Protein AF-M5BI98-F1 (afdb_monomer_lite)

Radius of gyration: 23.02 Å; chains: 1; bounding box: 44×65×49 Å

pLDDT: mean 92.44, std 5.12, range [59.28, 97.5]

Sequence (141 aa):
MINVASVIVIGGLAARFAYKYFGPIIFSRWTWALAVVLTMLTFISGHMFVKIRGMPSTMRGQWIAGGYQNQYEAEVTVIGGIYGALAFAQLMLILGVPHAKNAGSQRMSIYIFSFLMIIVFSMLVSLFRIKNPSYPFRMLF

Foldseek 3Di:
DCDPVNVVVVVVVVVVVCCVPCVCQVVDPVNVVVVVVLVVLLVVLCVVVCVVVVAACADPPHRADAADSDHHPVSSVVSSVLVVLLVVLVCCLVPVLVPDPDPVVSVVSCVVSVVSNQVSVQVVVVSVCVRVVPDDDGRPD

Secondary structure (DSSP, 8-state):
---HHHHHHHHHHHHHHHHHHHHHHHT-HHHHHHHHHHHHHHHHTTHHHHHHHT--S-BTTBSSPSSSS---HHHHHHHHHHHHHHHHHHHIIIIIGGG-SSHHHHHHHHHHHHHHHHHHHHHHHHHHHHH-TT----S--

Organism: Thanatephorus cucumeris (strain AG1-IB / isolate 7/3/14) (NCBI:txid1108050)

InterPro domains:
  IPR021149 MAGT1/OST3/OST6 [PF04756] (4-137)

Structure (mmCIF, N/CA/C/O backbone):
data_AF-M5BI98-F1
#
_entry.id   AF-M5BI98-F1
#
loop_
_atom_site.group_PDB
_atom_site.id
_atom_site.type_symbol
_atom_site.label_atom_id
_atom_site.label_alt_id
_atom_site.label_comp_id
_atom_site.label_asym_id
_atom_site.label_entity_id
_atom_site.label_seq_id
_atom_site.pdbx_PDB_ins_code
_atom_site.Cartn_x
_atom_site.Cartn_y
_atom_site.Cartn_z
_atom_site.occupancy
_atom_site.B_iso_or_equiv
_atom_site.auth_seq_id
_atom_site.auth_comp_id
_atom_site.auth_asym_id
_atom_site.auth_atom_id
_atom_site.pdbx_PDB_model_num
ATOM 1 N N . MET A 1 1 ? -21.625 -45.050 24.173 1.00 59.28 1 MET A N 1
ATOM 2 C CA . MET A 1 1 ? -22.547 -44.382 23.227 1.00 59.28 1 MET A CA 1
ATOM 3 C C . MET A 1 1 ? -22.516 -42.896 23.539 1.00 59.28 1 MET A C 1
ATOM 5 O O . MET A 1 1 ? -22.779 -42.541 24.681 1.00 59.28 1 MET A O 1
ATOM 9 N N . ILE A 1 2 ? -22.101 -42.046 22.598 1.00 69.69 2 ILE A N 1
ATOM 10 C CA . ILE A 1 2 ? -22.117 -40.591 22.807 1.00 69.69 2 ILE A CA 1
ATOM 11 C C . ILE A 1 2 ? -23.583 -40.163 22.878 1.00 69.69 2 ILE A C 1
ATOM 13 O O . ILE A 1 2 ? -24.346 -40.409 21.947 1.00 69.69 2 ILE A O 1
ATOM 17 N N . ASN A 1 3 ? -23.989 -39.587 24.007 1.00 83.81 3 ASN A N 1
ATOM 18 C CA . ASN A 1 3 ? -25.374 -39.198 24.230 1.00 83.81 3 ASN A CA 1
ATOM 19 C C . ASN A 1 3 ? -25.636 -37.857 23.526 1.00 83.81 3 ASN A C 1
ATOM 21 O O . ASN A 1 3 ? -24.801 -36.951 23.599 1.00 83.81 3 ASN A O 1
ATOM 25 N N . VAL A 1 4 ? -26.782 -37.695 22.865 1.00 80.81 4 VAL A N 1
ATOM 26 C CA . VAL A 1 4 ? -27.107 -36.471 22.099 1.00 80.81 4 VAL A CA 1
ATOM 27 C C . VAL A 1 4 ? -27.011 -35.226 22.993 1.00 80.81 4 VAL A C 1
ATOM 29 O O . VAL A 1 4 ? -26.478 -34.195 22.585 1.00 80.81 4 VAL A O 1
ATOM 32 N N . ALA A 1 5 ? -27.394 -35.362 24.265 1.00 81.44 5 ALA A N 1
ATOM 33 C CA . ALA A 1 5 ? -27.245 -34.321 25.278 1.00 81.44 5 ALA A CA 1
ATOM 34 C C . ALA A 1 5 ? -25.782 -33.884 25.502 1.00 81.44 5 ALA A C 1
ATOM 36 O O . ALA A 1 5 ? -25.511 -32.690 25.608 1.00 81.44 5 ALA A O 1
ATOM 37 N N . SER A 1 6 ? -24.820 -34.816 25.517 1.00 81.38 6 SER A N 1
ATOM 38 C CA . SER A 1 6 ? -23.398 -34.471 25.687 1.00 81.38 6 SER A CA 1
ATOM 39 C C . SER A 1 6 ? -22.825 -33.709 24.490 1.00 81.38 6 SER A C 1
ATOM 41 O O . SER A 1 6 ? -22.016 -32.805 24.682 1.00 81.38 6 SER A O 1
ATOM 43 N N . VAL A 1 7 ? -23.294 -33.994 23.270 1.00 86.50 7 VAL A N 1
ATOM 44 C CA . VAL A 1 7 ? -22.874 -33.260 22.063 1.00 86.50 7 VAL A CA 1
ATOM 45 C C . VAL A 1 7 ? -23.389 -31.825 22.096 1.00 86.50 7 VAL A C 1
ATOM 47 O O . VAL A 1 7 ? -22.634 -30.900 21.811 1.00 86.50 7 VAL A O 1
ATOM 50 N N . ILE A 1 8 ? -24.646 -31.623 22.499 1.00 89.00 8 ILE A N 1
ATOM 51 C CA . ILE A 1 8 ? -25.251 -30.287 22.594 1.00 89.00 8 ILE A CA 1
ATOM 52 C C . ILE A 1 8 ? -24.537 -29.440 23.654 1.00 89.00 8 ILE A C 1
ATOM 54 O O . ILE A 1 8 ? -24.240 -28.273 23.408 1.00 89.00 8 ILE A O 1
ATOM 58 N N . VAL A 1 9 ? -24.209 -30.019 24.812 1.00 89.31 9 VAL A N 1
ATOM 59 C CA . VAL A 1 9 ? -23.522 -29.300 25.897 1.00 89.31 9 VAL A CA 1
ATOM 60 C C . VAL A 1 9 ? -22.089 -28.931 25.510 1.00 89.31 9 VAL A C 1
ATOM 62 O O . VAL A 1 9 ? -21.687 -27.781 25.688 1.00 89.31 9 VAL A O 1
ATOM 65 N N . ILE A 1 10 ? -21.326 -29.868 24.936 1.00 88.62 10 ILE A N 1
ATOM 66 C CA . ILE A 1 10 ? -19.951 -29.607 24.480 1.00 88.62 10 ILE A CA 1
ATOM 67 C C . ILE A 1 10 ? -19.954 -28.602 23.321 1.00 88.62 10 ILE A C 1
ATOM 69 O O . ILE A 1 10 ? -19.160 -27.664 23.328 1.00 88.62 10 ILE A O 1
ATOM 73 N N . GLY A 1 11 ? -20.882 -28.738 22.371 1.00 89.00 11 GLY A N 1
ATOM 74 C CA . GLY A 1 11 ? -21.064 -27.793 21.269 1.00 89.00 11 GLY A CA 1
ATOM 75 C C . GLY A 1 11 ? -21.445 -26.391 21.752 1.00 89.00 11 GLY A C 1
ATOM 76 O O . GLY A 1 11 ? -20.870 -25.407 21.294 1.00 89.00 11 GLY A O 1
ATOM 77 N N . GLY A 1 12 ? -22.345 -26.286 22.732 1.00 89.19 12 GLY A N 1
ATOM 78 C CA . GLY A 1 12 ? -22.734 -25.014 23.344 1.00 89.19 12 GLY A CA 1
ATOM 79 C C . GLY A 1 12 ? -21.588 -24.343 24.107 1.00 89.19 12 GLY A C 1
ATOM 80 O O . GLY A 1 12 ? -21.380 -23.134 23.981 1.00 89.19 12 GLY A O 1
ATOM 81 N N . LEU A 1 13 ? -20.792 -25.118 24.850 1.00 89.19 13 LEU A N 1
ATOM 82 C CA . LEU A 1 13 ? -19.583 -24.627 25.521 1.00 89.19 13 LEU A CA 1
ATOM 83 C C . LEU A 1 13 ? -18.522 -24.168 24.516 1.00 89.19 13 LEU A C 1
ATOM 85 O O . LEU A 1 13 ? -17.967 -23.083 24.683 1.00 89.19 13 LEU A O 1
ATOM 89 N N . ALA A 1 14 ? -18.287 -24.941 23.453 1.00 88.06 14 ALA A N 1
ATOM 90 C CA . ALA A 1 14 ? -17.360 -24.587 22.384 1.00 88.06 14 ALA A CA 1
ATOM 91 C C . ALA A 1 14 ? -17.801 -23.313 21.645 1.00 88.06 14 ALA A C 1
ATOM 93 O O . ALA A 1 14 ? -16.981 -22.426 21.422 1.00 88.06 14 ALA A O 1
ATOM 94 N N . ALA A 1 15 ? -19.093 -23.166 21.341 1.00 87.69 15 ALA A N 1
ATOM 95 C CA . ALA A 1 15 ? -19.643 -21.965 20.714 1.00 87.69 15 ALA A CA 1
ATOM 96 C C . ALA A 1 15 ? -19.526 -20.733 21.625 1.00 87.69 15 ALA A C 1
ATOM 98 O O . ALA A 1 15 ? -19.129 -19.662 21.170 1.00 87.69 15 ALA A O 1
ATOM 99 N N . ARG A 1 16 ? -19.803 -20.877 22.929 1.00 89.00 16 ARG A N 1
ATOM 100 C CA . ARG A 1 16 ? -19.631 -19.792 23.908 1.00 89.00 16 ARG A CA 1
ATOM 101 C C . ARG A 1 16 ? -18.166 -19.385 24.050 1.00 89.00 16 ARG A C 1
ATOM 103 O O . ARG A 1 16 ? -17.867 -18.195 24.150 1.00 89.00 16 ARG A O 1
ATOM 110 N N . PHE A 1 17 ? -17.259 -20.361 24.051 1.00 91.00 17 PHE A N 1
ATOM 111 C CA . PHE A 1 17 ? -15.821 -20.118 24.060 1.00 91.00 17 PHE A CA 1
ATOM 112 C C . PHE A 1 17 ? -15.405 -19.376 22.784 1.00 91.00 17 PHE A C 1
ATOM 114 O O . PHE A 1 17 ? -14.834 -18.292 22.865 1.00 91.00 17 PHE A O 1
ATOM 121 N N . ALA A 1 18 ? -15.798 -19.874 21.611 1.00 87.50 18 ALA A N 1
ATOM 122 C CA . ALA A 1 18 ? -15.521 -19.235 20.330 1.00 87.50 18 ALA A CA 1
ATOM 123 C C . ALA A 1 18 ? -16.062 -17.797 20.266 1.00 87.50 18 ALA A C 1
ATOM 125 O O . ALA A 1 18 ? -15.334 -16.891 19.873 1.00 87.50 18 ALA A O 1
ATOM 126 N N . TYR A 1 19 ? -17.290 -17.549 20.725 1.00 90.50 19 TYR A N 1
ATOM 127 C CA . TYR A 1 19 ? -17.865 -16.204 20.764 1.00 90.50 19 TYR A CA 1
ATOM 128 C C . TYR A 1 19 ? -17.081 -15.262 21.686 1.00 90.50 19 TYR A C 1
ATOM 130 O O . TYR A 1 19 ? -16.847 -14.110 21.336 1.00 90.50 19 TYR A O 1
ATOM 138 N N . LYS A 1 20 ? -16.621 -15.739 22.848 1.00 88.88 20 LYS A N 1
ATOM 139 C CA . LYS A 1 20 ? -15.841 -14.915 23.780 1.00 88.88 20 LYS A CA 1
ATOM 140 C C . LYS A 1 20 ? -14.487 -14.493 23.198 1.00 88.88 20 LYS A C 1
ATOM 142 O O . LYS A 1 20 ? -14.080 -13.355 23.414 1.00 88.88 20 LYS A O 1
ATOM 147 N N . TYR A 1 21 ? -13.804 -15.386 22.478 1.00 88.75 21 TYR A N 1
ATOM 148 C CA . TYR A 1 21 ? -12.477 -15.107 21.915 1.00 88.75 21 TYR A CA 1
ATOM 149 C C . TYR A 1 21 ? -12.532 -14.427 20.540 1.00 88.75 21 TYR A C 1
ATOM 151 O O . TYR A 1 21 ? -11.831 -13.443 20.320 1.00 88.75 21 TYR A O 1
ATOM 159 N N . PHE A 1 22 ? -13.371 -14.910 19.621 1.00 90.25 22 PHE A N 1
ATOM 160 C CA . PHE A 1 22 ? -13.448 -14.400 18.245 1.00 90.25 22 PHE A CA 1
ATOM 161 C C . PHE A 1 22 ? -14.518 -13.329 18.046 1.00 90.25 22 PHE A C 1
ATOM 163 O O . PHE A 1 22 ? -14.394 -12.518 17.128 1.00 90.25 22 PHE A O 1
ATOM 170 N N . GLY A 1 23 ? -15.545 -13.280 18.899 1.00 88.00 23 GLY A N 1
ATOM 171 C CA . GLY A 1 23 ? -16.623 -12.293 18.8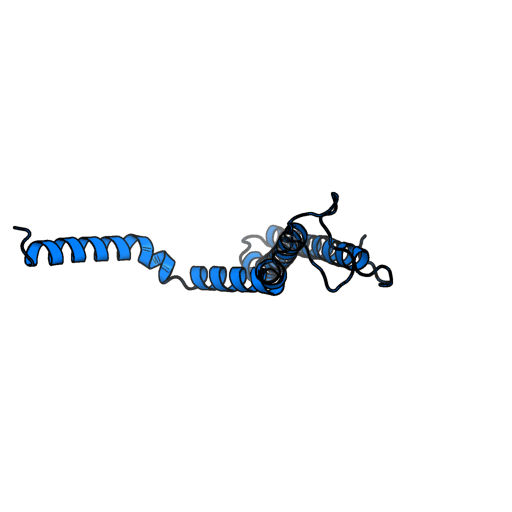06 1.00 88.00 23 GLY A CA 1
ATOM 172 C C . GLY A 1 23 ? -16.114 -10.849 18.746 1.00 88.00 23 GLY A C 1
ATOM 173 O O . GLY A 1 23 ? -16.490 -10.134 17.819 1.00 88.00 23 GLY A O 1
ATOM 174 N N . PRO A 1 24 ? -15.196 -10.410 19.629 1.00 90.25 24 PRO A N 1
ATOM 175 C CA . PRO A 1 24 ? -14.657 -9.051 19.570 1.00 90.25 24 PRO A CA 1
ATOM 176 C C . PRO A 1 24 ? -13.948 -8.714 18.250 1.00 90.25 24 PRO A C 1
ATOM 178 O O . PRO A 1 24 ? -13.967 -7.563 17.826 1.00 90.25 24 PRO A O 1
ATOM 181 N N . ILE A 1 25 ? -13.340 -9.700 17.583 1.00 90.62 25 ILE A N 1
ATOM 182 C CA . ILE A 1 25 ? -12.627 -9.502 16.315 1.00 90.62 25 ILE A CA 1
ATOM 183 C C . ILE A 1 25 ? -13.623 -9.458 15.154 1.00 90.62 25 ILE A C 1
ATOM 185 O O . ILE A 1 25 ? -13.597 -8.512 14.370 1.00 90.62 25 ILE A O 1
ATOM 189 N N . ILE A 1 26 ? -14.524 -10.442 15.067 1.00 91.88 26 ILE A N 1
ATOM 190 C CA . ILE A 1 26 ? -15.490 -10.584 13.967 1.00 91.88 26 ILE A CA 1
ATOM 191 C C . ILE A 1 26 ? -16.540 -9.473 14.003 1.00 91.88 26 ILE A C 1
ATOM 193 O O . ILE A 1 26 ? -16.937 -8.979 12.956 1.00 91.88 26 ILE A O 1
ATOM 197 N N . PHE A 1 27 ? -16.988 -9.041 15.181 1.00 92.38 27 PHE A N 1
ATOM 198 C CA . PHE A 1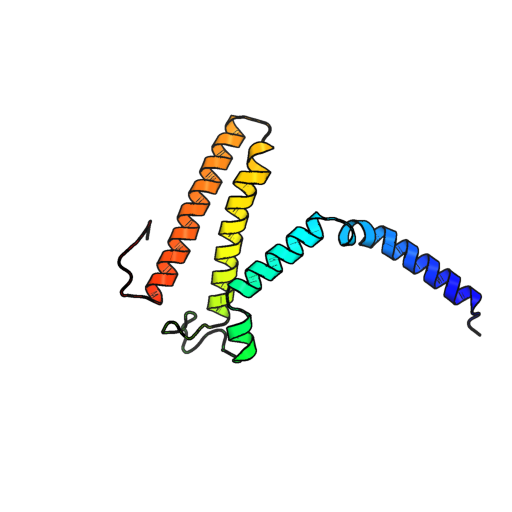 27 ? -18.006 -7.990 15.293 1.00 92.38 27 PHE A CA 1
ATOM 199 C C . PHE A 1 27 ? -17.416 -6.573 15.371 1.00 92.38 27 PHE A C 1
ATOM 201 O O . PHE A 1 27 ? -18.160 -5.595 15.444 1.00 92.38 27 PHE A O 1
ATOM 208 N N . SER A 1 28 ? -16.089 -6.420 15.322 1.00 95.00 28 SER A N 1
ATOM 209 C CA . SER A 1 28 ? -15.455 -5.100 15.282 1.00 95.00 28 SER A CA 1
ATOM 210 C C . SER A 1 28 ? -15.525 -4.491 13.881 1.00 95.00 28 SER A C 1
ATOM 212 O O . SER A 1 28 ? -15.001 -5.039 12.910 1.00 95.00 28 SER A O 1
ATOM 214 N N . ARG A 1 29 ? -16.099 -3.284 13.784 1.00 94.94 29 ARG A N 1
ATOM 215 C CA . ARG A 1 29 ? -16.120 -2.489 12.541 1.00 94.94 29 ARG A CA 1
ATOM 216 C C . ARG A 1 29 ? -14.727 -2.223 11.966 1.00 94.94 29 ARG A C 1
ATOM 218 O O . ARG A 1 29 ? -14.580 -2.133 10.754 1.00 94.94 29 ARG A O 1
ATOM 225 N N . TRP A 1 30 ? -13.710 -2.105 12.820 1.00 92.94 30 TRP A N 1
ATOM 226 C CA . TRP A 1 30 ? -12.342 -1.811 12.389 1.00 92.94 30 TRP A CA 1
ATOM 227 C C . TRP A 1 30 ? -11.683 -3.016 11.722 1.00 92.94 30 TRP A C 1
ATOM 229 O O . TRP A 1 30 ? -10.933 -2.835 10.767 1.00 92.94 30 TRP A O 1
ATOM 239 N N . THR A 1 31 ? -12.015 -4.234 12.161 1.00 93.88 31 THR A N 1
ATOM 240 C CA . THR A 1 31 ? -11.568 -5.467 11.502 1.00 93.88 31 THR A CA 1
ATOM 241 C C . THR A 1 31 ? -12.078 -5.518 10.067 1.00 93.88 31 THR A C 1
ATOM 243 O O . THR A 1 31 ? -11.302 -5.746 9.143 1.00 93.88 31 THR A O 1
ATOM 246 N N . TRP A 1 32 ? -13.368 -5.239 9.863 1.00 96.25 32 TRP A N 1
ATOM 247 C CA . TRP A 1 32 ? -13.963 -5.220 8.526 1.00 96.25 32 TRP A CA 1
ATOM 248 C C . TRP A 1 32 ? -13.457 -4.064 7.673 1.00 96.25 32 TRP A C 1
ATOM 250 O O . TRP A 1 32 ? -13.169 -4.271 6.498 1.00 96.25 32 TRP A O 1
ATOM 260 N N . ALA A 1 33 ? -13.283 -2.874 8.253 1.00 94.44 33 ALA A N 1
ATOM 261 C CA . ALA A 1 33 ? -12.684 -1.748 7.543 1.00 94.44 33 ALA A CA 1
ATOM 262 C C . ALA A 1 33 ? -11.282 -2.104 7.023 1.00 94.44 33 ALA A C 1
ATOM 264 O O . ALA A 1 33 ? -10.988 -1.892 5.849 1.00 94.44 33 ALA A O 1
ATOM 265 N N . LEU A 1 34 ? -10.443 -2.715 7.866 1.00 94.06 34 LEU A N 1
ATOM 266 C CA . LEU A 1 34 ? -9.109 -3.169 7.480 1.00 94.06 34 LEU A CA 1
ATOM 267 C C . LEU A 1 34 ? -9.171 -4.264 6.406 1.00 94.06 34 LEU A C 1
ATOM 269 O O . LEU A 1 34 ? -8.461 -4.171 5.409 1.00 94.06 34 LEU A O 1
ATOM 273 N N . ALA A 1 35 ? -10.047 -5.259 6.564 1.00 95.94 35 ALA A N 1
ATOM 274 C CA . ALA A 1 35 ? -10.210 -6.338 5.592 1.00 95.94 35 ALA A CA 1
ATOM 275 C C . ALA A 1 35 ? -10.636 -5.817 4.208 1.00 95.94 35 ALA A C 1
ATOM 277 O O . ALA A 1 35 ? -10.064 -6.218 3.192 1.00 95.94 35 ALA A O 1
ATOM 278 N N . VAL A 1 36 ? -11.597 -4.891 4.159 1.00 96.50 36 VAL A N 1
ATOM 279 C CA . VAL A 1 36 ? -12.072 -4.279 2.910 1.00 96.50 36 VAL A CA 1
ATOM 280 C C . VAL A 1 36 ? -10.969 -3.449 2.260 1.00 96.50 36 VAL A C 1
ATOM 282 O O . VAL A 1 36 ? -10.712 -3.624 1.072 1.00 96.50 36 VAL A O 1
ATOM 285 N N . VAL A 1 37 ? -10.272 -2.600 3.022 1.00 95.25 37 VAL A N 1
ATOM 286 C CA . VAL A 1 37 ? -9.182 -1.768 2.486 1.00 95.25 37 VAL A CA 1
ATOM 287 C C . VAL A 1 37 ? -8.054 -2.631 1.924 1.00 95.25 37 VAL A C 1
ATOM 289 O O . VAL A 1 37 ? -7.611 -2.381 0.806 1.00 95.25 37 VAL A O 1
ATOM 292 N N . LEU A 1 38 ? -7.622 -3.675 2.641 1.00 95.44 38 LEU A N 1
ATOM 293 C CA . LEU A 1 38 ? -6.600 -4.598 2.138 1.00 95.44 38 LEU A CA 1
ATOM 294 C C . LEU A 1 38 ? -7.052 -5.289 0.850 1.00 95.44 38 LEU A C 1
ATOM 296 O O . LEU A 1 38 ? -6.304 -5.320 -0.123 1.00 95.44 38 LEU A O 1
ATOM 300 N N . THR A 1 39 ? -8.294 -5.773 0.814 1.00 95.88 39 THR A N 1
ATOM 301 C CA . THR A 1 39 ? -8.858 -6.427 -0.374 1.00 95.88 39 THR A CA 1
ATOM 302 C C . THR A 1 39 ? -8.895 -5.474 -1.571 1.00 95.88 39 THR A C 1
ATOM 304 O O . THR A 1 39 ? -8.477 -5.840 -2.670 1.00 95.88 39 THR A O 1
ATOM 307 N N . MET A 1 40 ? -9.337 -4.230 -1.362 1.00 96.44 40 MET A N 1
ATOM 308 C CA . MET A 1 40 ? -9.343 -3.202 -2.403 1.00 96.44 40 MET A CA 1
ATOM 309 C C . MET A 1 40 ? -7.928 -2.924 -2.914 1.00 96.44 40 MET A C 1
ATOM 311 O O . MET A 1 40 ? -7.722 -2.952 -4.123 1.00 96.44 40 MET A O 1
ATOM 315 N N . LEU A 1 41 ? -6.953 -2.723 -2.019 1.00 96.00 41 LEU A N 1
ATOM 316 C CA . LEU A 1 41 ? -5.552 -2.477 -2.382 1.00 96.00 41 LEU A CA 1
ATOM 317 C C . LEU A 1 41 ? -4.960 -3.621 -3.220 1.00 96.00 41 LEU A C 1
ATOM 319 O O . LEU A 1 41 ? -4.280 -3.363 -4.213 1.00 96.00 41 LEU A O 1
ATOM 323 N N . THR A 1 42 ? -5.248 -4.877 -2.865 1.00 94.56 42 THR A N 1
ATOM 324 C CA . THR A 1 42 ? -4.796 -6.051 -3.627 1.00 94.56 42 THR A CA 1
ATOM 325 C C . THR A 1 42 ? -5.437 -6.132 -5.012 1.00 94.56 42 THR A C 1
ATOM 327 O O . THR A 1 42 ? -4.784 -6.529 -5.975 1.00 94.56 42 THR A O 1
ATOM 330 N N . PHE A 1 43 ? -6.712 -5.770 -5.154 1.00 94.31 43 PHE A N 1
ATOM 331 C CA . PHE A 1 43 ? -7.375 -5.838 -6.457 1.00 94.31 43 PHE A CA 1
ATOM 332 C C . PHE A 1 43 ? -6.984 -4.691 -7.384 1.00 94.31 43 PHE A C 1
ATOM 334 O O . PHE A 1 43 ? -6.751 -4.938 -8.568 1.00 94.31 43 PHE A O 1
ATOM 341 N N . ILE A 1 44 ? -6.828 -3.469 -6.867 1.00 95.75 44 ILE A N 1
ATOM 342 C CA . ILE A 1 44 ? -6.423 -2.324 -7.695 1.00 95.75 44 ILE A CA 1
ATOM 343 C C . ILE A 1 44 ? -4.949 -2.378 -8.119 1.00 95.75 44 ILE A C 1
ATOM 345 O O . ILE A 1 44 ? -4.588 -1.728 -9.095 1.00 95.75 44 ILE A O 1
ATOM 349 N N . SER A 1 45 ? -4.090 -3.147 -7.437 1.00 94.06 45 SER A N 1
ATOM 350 C CA . SER A 1 45 ? -2.684 -3.300 -7.841 1.00 94.06 45 SER A CA 1
ATOM 351 C C . SER A 1 45 ? -2.492 -4.152 -9.103 1.00 94.06 45 SER A C 1
ATOM 353 O O . SER A 1 45 ? -1.413 -4.127 -9.691 1.00 94.06 45 SER A O 1
ATOM 355 N N . GLY A 1 46 ? -3.5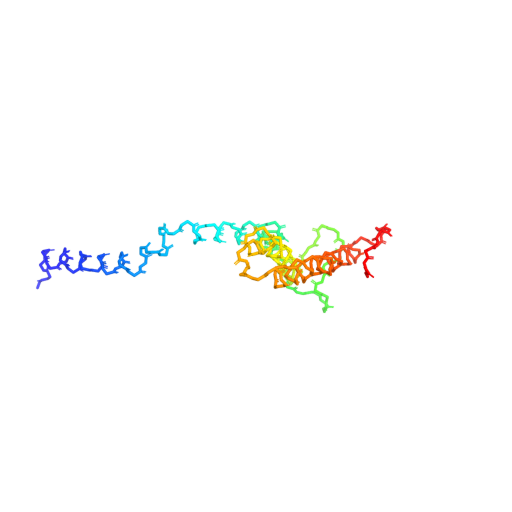21 -4.890 -9.539 1.00 93.81 46 GLY A N 1
ATOM 356 C CA . GLY A 1 46 ? -3.453 -5.782 -10.702 1.00 93.81 46 GLY A CA 1
ATOM 357 C C . GLY A 1 46 ? -3.215 -7.255 -10.356 1.00 93.81 46 GLY A C 1
ATOM 358 O O . GLY A 1 46 ? -2.891 -8.048 -11.238 1.00 93.81 46 GLY A O 1
ATOM 359 N N . HIS A 1 47 ? -3.412 -7.676 -9.100 1.00 94.56 47 HIS A N 1
ATOM 360 C CA . HIS A 1 47 ? -3.164 -9.064 -8.672 1.00 94.56 47 HIS A CA 1
ATOM 361 C C . HIS A 1 47 ? -3.944 -10.105 -9.492 1.00 94.56 47 HIS A C 1
ATOM 363 O O . HIS A 1 47 ? -3.437 -11.184 -9.800 1.00 94.56 47 HIS A O 1
ATOM 369 N N . MET A 1 48 ? -5.167 -9.772 -9.914 1.00 95.62 48 MET A N 1
ATOM 370 C CA . MET A 1 48 ? -5.974 -10.667 -10.749 1.00 95.62 48 MET A CA 1
ATOM 371 C C . MET A 1 48 ? -5.405 -10.857 -12.155 1.00 95.62 48 MET A C 1
ATOM 373 O O . MET A 1 48 ? -5.516 -11.951 -12.702 1.00 95.62 48 MET A O 1
ATOM 377 N N . PHE A 1 49 ? -4.740 -9.846 -12.719 1.00 94.88 49 PHE A N 1
ATOM 378 C CA . PHE A 1 49 ? -4.094 -9.966 -14.025 1.00 94.88 49 PHE A CA 1
ATOM 379 C C . PHE A 1 49 ? -3.021 -11.061 -14.004 1.00 94.88 49 PHE A C 1
ATOM 381 O O . PHE A 1 49 ? -3.035 -11.969 -14.836 1.00 94.88 49 PHE A O 1
ATOM 388 N N . VAL A 1 50 ? -2.133 -11.004 -13.007 1.00 95.00 50 VAL A N 1
ATOM 389 C CA . VAL A 1 50 ? -1.046 -11.975 -12.818 1.00 95.00 50 VAL A CA 1
ATOM 390 C C . VAL A 1 50 ? -1.613 -13.363 -12.536 1.00 95.00 50 VAL A C 1
ATOM 392 O O . VAL A 1 50 ? -1.170 -14.338 -13.141 1.00 95.00 50 VAL A O 1
ATOM 395 N N . LYS A 1 51 ? -2.634 -13.452 -11.671 1.00 94.31 51 LYS A N 1
ATOM 396 C CA . LYS A 1 51 ? -3.227 -14.732 -11.269 1.00 94.31 51 LYS A CA 1
ATOM 397 C C . LYS A 1 51 ? -3.946 -15.448 -12.413 1.00 94.31 51 LYS A C 1
ATOM 399 O O . LYS A 1 51 ? -3.764 -16.651 -12.561 1.00 94.31 51 LYS A O 1
ATOM 404 N N . ILE A 1 52 ? -4.742 -14.731 -13.209 1.00 96.38 52 ILE A N 1
ATOM 405 C CA . ILE A 1 52 ? -5.504 -15.309 -14.329 1.00 96.38 52 ILE A CA 1
ATOM 406 C C . ILE A 1 52 ? -4.564 -15.758 -15.449 1.00 96.38 52 ILE A C 1
ATOM 408 O O . ILE A 1 52 ? -4.771 -16.812 -16.042 1.00 96.38 52 ILE A O 1
ATOM 412 N N . ARG A 1 53 ? -3.528 -14.964 -15.744 1.00 94.06 53 ARG A N 1
ATOM 413 C CA . ARG A 1 53 ? -2.599 -15.242 -16.848 1.00 94.06 53 ARG A CA 1
ATOM 414 C C . ARG A 1 53 ? -1.417 -16.129 -16.462 1.00 94.06 53 ARG A C 1
ATOM 416 O O . ARG A 1 53 ? -0.633 -16.476 -17.337 1.00 94.06 53 ARG A O 1
ATOM 423 N N . GLY A 1 54 ? -1.270 -16.477 -15.184 1.00 93.25 54 GLY A N 1
ATOM 424 C CA . GLY A 1 54 ? -0.136 -17.264 -14.698 1.00 93.25 54 GLY A CA 1
ATOM 425 C C . GLY A 1 54 ? 1.211 -16.587 -14.963 1.00 93.25 54 GLY A C 1
ATOM 426 O O . GLY A 1 54 ? 2.170 -17.258 -15.336 1.00 93.25 54 GLY A O 1
ATOM 427 N N . MET A 1 55 ? 1.277 -15.256 -14.829 1.00 93.81 55 MET A N 1
ATOM 428 C CA . MET A 1 55 ? 2.509 -14.508 -15.093 1.00 93.81 55 MET A CA 1
ATOM 429 C C . MET A 1 55 ? 3.589 -14.872 -14.061 1.00 93.81 55 MET A C 1
ATOM 431 O O . MET A 1 55 ? 3.277 -14.974 -12.874 1.00 93.81 55 MET A O 1
ATOM 435 N N . PRO A 1 56 ? 4.859 -15.031 -14.472 1.00 93.50 56 PRO A N 1
ATOM 436 C CA . PRO A 1 56 ? 5.944 -15.304 -13.539 1.00 93.50 56 PRO A CA 1
ATOM 437 C C . PRO A 1 56 ? 6.235 -14.086 -12.649 1.00 93.50 56 PRO A C 1
ATOM 439 O O . PRO A 1 56 ? 5.923 -12.943 -12.993 1.00 93.50 56 PRO A O 1
ATOM 442 N N . SER A 1 57 ? 6.893 -14.326 -11.513 1.00 91.62 57 SER A N 1
ATOM 443 C CA . SER A 1 57 ? 7.294 -13.257 -10.589 1.00 91.62 57 SER A CA 1
ATOM 444 C C . SER A 1 57 ? 8.410 -12.369 -11.135 1.00 91.62 57 SER A C 1
ATOM 446 O O . SER A 1 57 ? 8.372 -11.151 -10.978 1.00 91.62 57 SER A O 1
ATOM 448 N N . THR A 1 58 ? 9.369 -12.962 -11.843 1.00 92.56 58 THR A N 1
ATOM 449 C CA . THR A 1 58 ? 10.402 -12.244 -12.595 1.00 92.56 58 THR A CA 1
ATOM 450 C C . THR A 1 58 ? 10.675 -12.984 -13.898 1.00 92.56 58 THR A C 1
ATOM 452 O O . THR A 1 58 ? 10.456 -14.193 -13.993 1.00 92.56 58 THR A O 1
ATOM 455 N N . MET A 1 59 ? 11.165 -12.276 -14.913 1.00 90.31 59 MET A N 1
ATOM 456 C CA . MET A 1 59 ? 11.559 -12.887 -16.179 1.00 90.31 59 MET A CA 1
ATOM 457 C C . MET A 1 59 ? 12.898 -12.312 -16.629 1.00 90.31 59 MET A C 1
ATOM 459 O O . MET A 1 59 ? 13.063 -11.098 -16.713 1.00 90.31 59 MET A O 1
ATOM 463 N N . ARG A 1 60 ? 13.870 -13.189 -16.919 1.00 86.69 60 ARG A N 1
ATOM 464 C CA . ARG A 1 60 ? 15.225 -12.807 -17.378 1.00 86.69 60 ARG A CA 1
ATOM 465 C C . ARG A 1 60 ? 15.914 -11.792 -16.445 1.00 86.69 60 ARG A C 1
ATOM 467 O O . ARG A 1 60 ? 16.571 -10.867 -16.909 1.00 86.69 60 ARG A O 1
ATOM 474 N N . GLY A 1 61 ? 15.725 -11.946 -15.133 1.00 86.62 61 GLY A N 1
ATOM 475 C CA . GLY A 1 61 ? 16.287 -11.053 -14.112 1.00 86.62 61 GLY A CA 1
ATOM 476 C C . GLY A 1 61 ? 15.578 -9.701 -13.969 1.00 86.62 61 GLY A C 1
ATOM 477 O O . GLY A 1 61 ? 15.964 -8.910 -13.113 1.00 86.62 61 GLY A O 1
ATOM 478 N N . GLN A 1 62 ? 14.535 -9.428 -14.758 1.00 89.00 62 GLN A N 1
ATOM 479 C CA . GLN A 1 62 ? 13.723 -8.222 -14.619 1.00 89.00 62 GLN A CA 1
ATOM 480 C C . GLN A 1 62 ? 12.445 -8.504 -13.830 1.00 89.00 62 GLN A C 1
ATOM 482 O O . GLN A 1 62 ? 11.733 -9.477 -14.085 1.00 89.00 62 GLN A O 1
ATOM 487 N N . TRP A 1 63 ? 12.163 -7.627 -12.869 1.00 91.44 63 TRP A N 1
ATOM 488 C CA . TRP A 1 63 ? 10.977 -7.686 -12.013 1.00 91.44 63 TRP A CA 1
ATOM 489 C C . TRP A 1 63 ? 9.851 -6.757 -12.484 1.00 91.44 63 TRP A C 1
ATOM 491 O O . TRP A 1 63 ? 8.719 -6.926 -12.049 1.00 91.44 63 TRP A O 1
ATOM 501 N N . ILE A 1 64 ? 10.139 -5.829 -13.405 1.00 91.56 64 ILE A N 1
ATOM 502 C CA . ILE A 1 64 ? 9.145 -4.999 -14.100 1.00 91.56 64 ILE A CA 1
ATOM 503 C C . ILE A 1 64 ? 8.940 -5.574 -15.499 1.00 91.56 64 ILE A C 1
ATOM 505 O O . ILE A 1 64 ? 9.905 -5.791 -16.234 1.00 91.56 64 ILE A O 1
ATOM 509 N N . ALA A 1 65 ? 7.687 -5.813 -15.878 1.00 89.94 65 ALA A N 1
ATOM 510 C CA . ALA A 1 65 ? 7.363 -6.277 -17.218 1.00 89.94 65 ALA A CA 1
ATOM 511 C C . ALA A 1 65 ? 7.435 -5.127 -18.232 1.00 89.94 65 ALA A C 1
ATOM 513 O O . ALA A 1 65 ? 6.973 -4.013 -17.966 1.00 89.94 65 ALA A O 1
ATOM 514 N N . GLY A 1 66 ? 7.984 -5.419 -19.413 1.00 86.12 66 GLY A N 1
ATOM 515 C CA . GLY A 1 66 ? 8.042 -4.475 -20.525 1.00 86.12 66 GLY A CA 1
ATOM 516 C C . GLY A 1 66 ? 6.662 -4.195 -21.126 1.00 86.12 66 GLY A C 1
ATOM 517 O O . GLY A 1 66 ? 5.834 -5.099 -21.273 1.00 86.12 66 GLY A O 1
ATOM 518 N N . GLY A 1 67 ? 6.442 -2.937 -21.511 1.00 84.12 67 GLY A N 1
ATOM 519 C CA . GLY A 1 67 ? 5.171 -2.460 -22.056 1.00 84.12 67 GLY A CA 1
ATOM 520 C C . GLY A 1 67 ? 4.069 -2.288 -21.002 1.00 84.12 67 GLY A C 1
ATOM 521 O O . GLY A 1 67 ? 4.223 -2.626 -19.829 1.00 84.12 67 GLY A O 1
ATOM 522 N N . TYR A 1 68 ? 2.927 -1.745 -21.430 1.00 83.81 68 TYR A N 1
ATOM 523 C CA . TYR A 1 68 ? 1.799 -1.427 -20.536 1.00 83.81 68 TYR A CA 1
ATOM 524 C C . TYR A 1 68 ? 0.849 -2.585 -20.282 1.00 83.81 68 TYR A C 1
ATOM 526 O O . TYR A 1 68 ? 0.139 -2.596 -19.284 1.00 83.81 68 TYR A O 1
ATOM 534 N N . GLN A 1 69 ? 0.788 -3.530 -21.214 1.00 88.31 69 GLN A N 1
ATOM 535 C CA . GLN A 1 69 ? -0.217 -4.589 -21.189 1.00 88.31 69 GLN A CA 1
ATOM 536 C C . GLN A 1 69 ? 0.204 -5.796 -20.350 1.00 88.31 69 GLN A C 1
ATOM 538 O O . GLN A 1 69 ? -0.604 -6.701 -20.173 1.00 88.31 69 GLN A O 1
ATOM 543 N N . ASN A 1 70 ? 1.447 -5.819 -19.860 1.00 91.50 70 ASN A N 1
ATOM 544 C CA . ASN A 1 70 ? 2.015 -6.918 -19.092 1.00 91.50 70 ASN A CA 1
ATOM 545 C C . ASN A 1 70 ? 2.488 -6.433 -17.722 1.00 91.50 70 ASN A C 1
ATOM 547 O O . ASN A 1 70 ? 2.979 -5.310 -17.577 1.00 91.50 70 ASN A O 1
ATOM 551 N N . GLN A 1 71 ? 2.363 -7.313 -16.733 1.00 93.00 71 GLN A N 1
ATOM 552 C CA . GLN A 1 71 ? 2.788 -7.108 -15.351 1.00 93.00 71 GLN A CA 1
ATOM 553 C C . GLN A 1 71 ? 3.294 -8.438 -14.784 1.00 93.00 71 GLN A C 1
ATOM 555 O O . GLN A 1 71 ? 2.750 -9.495 -15.117 1.00 93.00 71 GLN A O 1
ATOM 560 N N . TYR A 1 72 ? 4.321 -8.382 -13.938 1.00 95.38 72 TYR A N 1
ATOM 561 C CA . TYR A 1 72 ? 4.820 -9.540 -13.189 1.00 95.38 72 TYR A CA 1
ATOM 562 C C . TYR A 1 72 ? 4.301 -9.543 -11.748 1.00 95.38 72 TYR A C 1
ATOM 564 O O . TYR A 1 72 ? 3.859 -8.517 -11.231 1.00 95.38 72 TYR A O 1
ATOM 572 N N . GLU A 1 73 ? 4.379 -10.693 -11.075 1.00 93.88 73 GLU A N 1
ATOM 573 C CA . GLU A 1 73 ? 3.913 -10.826 -9.685 1.00 93.88 73 GLU A CA 1
ATOM 574 C C . GLU A 1 73 ? 4.692 -9.927 -8.712 1.00 93.88 73 GLU A C 1
ATOM 576 O O . GLU A 1 73 ? 4.089 -9.263 -7.863 1.00 93.88 73 GLU A O 1
ATOM 581 N N . ALA A 1 74 ? 6.021 -9.848 -8.865 1.00 94.25 74 ALA A N 1
ATOM 582 C CA . ALA A 1 74 ? 6.855 -8.969 -8.048 1.00 94.25 74 ALA A CA 1
ATOM 583 C C . ALA A 1 74 ? 6.470 -7.494 -8.241 1.00 94.25 74 ALA A C 1
ATOM 585 O O . ALA A 1 74 ? 6.346 -6.753 -7.268 1.00 94.25 74 ALA A O 1
ATOM 586 N N . GLU A 1 75 ? 6.217 -7.086 -9.488 1.00 94.81 75 GLU A N 1
ATOM 587 C CA . GLU A 1 75 ? 5.787 -5.731 -9.836 1.00 94.81 75 GLU A CA 1
ATOM 588 C C . GLU A 1 75 ? 4.491 -5.347 -9.110 1.00 94.81 75 GLU A C 1
ATOM 590 O O . GLU A 1 75 ? 4.432 -4.332 -8.418 1.00 94.81 75 GLU A O 1
ATOM 595 N N . VAL A 1 76 ? 3.467 -6.196 -9.214 1.00 95.38 76 VAL A N 1
ATOM 596 C CA . VAL A 1 76 ? 2.150 -5.967 -8.607 1.00 95.38 76 VAL A CA 1
ATOM 597 C C . VAL A 1 76 ? 2.222 -5.938 -7.081 1.00 95.38 76 VAL A C 1
ATOM 599 O O . VAL A 1 76 ? 1.536 -5.138 -6.442 1.00 95.38 76 VAL A O 1
ATOM 602 N N . THR A 1 77 ? 3.071 -6.774 -6.486 1.00 94.81 77 THR A N 1
ATOM 603 C CA . THR A 1 77 ? 3.281 -6.803 -5.033 1.00 94.81 77 THR A CA 1
ATOM 604 C C . THR A 1 77 ? 3.901 -5.495 -4.542 1.00 94.81 77 THR A C 1
ATOM 606 O O . THR A 1 77 ? 3.418 -4.903 -3.575 1.00 94.81 77 THR A O 1
ATOM 609 N N . VAL A 1 78 ? 4.924 -4.993 -5.243 1.00 95.62 78 VAL A N 1
ATOM 610 C CA . VAL A 1 78 ? 5.562 -3.707 -4.927 1.00 95.62 78 VAL A CA 1
ATOM 611 C C . VAL A 1 78 ? 4.580 -2.549 -5.112 1.00 95.62 78 VAL A C 1
ATOM 613 O O . VAL A 1 78 ? 4.461 -1.707 -4.223 1.00 95.62 78 VAL A O 1
ATOM 616 N N . ILE A 1 79 ? 3.825 -2.522 -6.217 1.00 96.00 79 ILE A N 1
ATOM 617 C CA . ILE A 1 79 ? 2.809 -1.488 -6.474 1.00 96.00 79 ILE A CA 1
ATOM 618 C C . ILE A 1 79 ? 1.721 -1.507 -5.391 1.00 96.00 79 ILE A C 1
ATOM 620 O O . ILE A 1 79 ? 1.353 -0.452 -4.876 1.00 96.00 79 ILE A O 1
ATOM 624 N N . GLY A 1 80 ? 1.250 -2.690 -4.986 1.00 96.56 80 GLY A N 1
ATOM 625 C CA . GLY A 1 80 ? 0.306 -2.837 -3.877 1.00 96.56 80 GLY A CA 1
ATOM 626 C C . GLY A 1 80 ? 0.853 -2.274 -2.563 1.00 96.56 80 GLY A C 1
ATOM 627 O O . GLY A 1 80 ? 0.140 -1.567 -1.851 1.00 96.56 80 GLY A O 1
ATOM 628 N N . GLY A 1 81 ? 2.138 -2.506 -2.275 1.00 96.44 81 GLY A N 1
ATOM 629 C CA . GLY A 1 81 ? 2.832 -1.911 -1.131 1.00 96.44 81 GLY A CA 1
ATOM 630 C C . GLY A 1 81 ? 2.907 -0.381 -1.199 1.00 96.44 81 GLY A C 1
ATOM 631 O O . GLY A 1 81 ? 2.635 0.288 -0.203 1.00 96.44 81 GLY A O 1
ATOM 632 N N . ILE A 1 82 ? 3.203 0.185 -2.373 1.00 97.19 82 ILE A N 1
ATOM 633 C CA . ILE A 1 82 ? 3.228 1.640 -2.604 1.00 97.19 82 ILE A CA 1
ATOM 634 C C . ILE A 1 82 ? 1.840 2.250 -2.375 1.00 97.19 82 ILE A C 1
ATOM 636 O O . ILE A 1 82 ? 1.716 3.235 -1.647 1.00 97.19 82 ILE A O 1
ATOM 640 N N . TYR A 1 83 ? 0.785 1.655 -2.938 1.00 97.38 83 TYR A N 1
ATOM 641 C CA . TYR A 1 83 ? -0.591 2.104 -2.705 1.00 97.38 83 TYR A CA 1
ATOM 642 C C . TYR A 1 83 ? -0.983 2.006 -1.230 1.00 97.38 83 TYR A C 1
ATOM 644 O O . TYR A 1 83 ? -1.589 2.935 -0.697 1.00 97.38 83 TYR A O 1
ATOM 652 N N . GLY A 1 84 ? -0.586 0.928 -0.549 1.00 97.00 84 GLY A N 1
ATOM 653 C CA . GLY A 1 84 ? -0.789 0.766 0.887 1.00 97.00 84 GLY A CA 1
ATOM 654 C C . GLY A 1 84 ? -0.080 1.841 1.713 1.00 97.00 84 GLY A C 1
ATOM 655 O O . GLY A 1 84 ? -0.691 2.412 2.612 1.00 97.00 84 GLY A O 1
ATOM 656 N N . ALA A 1 85 ? 1.170 2.175 1.384 1.00 97.31 85 ALA A N 1
ATOM 657 C CA . ALA A 1 85 ? 1.930 3.220 2.067 1.00 97.31 85 ALA A CA 1
ATOM 658 C C . ALA A 1 85 ? 1.310 4.616 1.873 1.00 97.31 85 ALA A C 1
ATOM 660 O O . ALA A 1 85 ? 1.192 5.370 2.840 1.00 97.31 85 ALA A O 1
ATOM 661 N N . LEU A 1 86 ? 0.852 4.941 0.658 1.00 97.50 86 LEU A N 1
ATOM 662 C CA . LEU A 1 86 ? 0.127 6.188 0.381 1.00 97.50 86 LEU A CA 1
ATOM 663 C C . LEU A 1 86 ? -1.196 6.243 1.156 1.00 97.50 86 LEU A C 1
ATOM 665 O O . LEU A 1 86 ? -1.470 7.221 1.849 1.00 97.50 86 LEU A O 1
ATOM 669 N N . ALA A 1 87 ? -1.998 5.176 1.104 1.00 96.94 87 ALA A N 1
ATOM 670 C CA . ALA A 1 87 ? -3.255 5.098 1.844 1.00 96.94 87 ALA A CA 1
ATOM 671 C C . ALA A 1 87 ? -3.029 5.228 3.359 1.00 96.94 87 ALA A C 1
ATOM 673 O O . ALA A 1 87 ? -3.748 5.963 4.032 1.00 96.94 87 ALA A O 1
ATOM 674 N N . PHE A 1 88 ? -1.999 4.572 3.894 1.00 96.06 88 PHE A N 1
ATOM 675 C CA . PHE A 1 88 ? -1.622 4.663 5.300 1.00 96.06 88 PHE A CA 1
ATOM 676 C C . PHE A 1 88 ? -1.216 6.083 5.700 1.00 96.06 88 PHE A C 1
ATOM 678 O O . PHE A 1 88 ? -1.710 6.592 6.705 1.00 96.06 88 PHE A O 1
ATOM 685 N N . ALA A 1 89 ? -0.366 6.746 4.910 1.00 97.12 89 ALA A N 1
ATOM 686 C CA . ALA A 1 89 ? 0.030 8.127 5.169 1.00 97.12 89 ALA A CA 1
ATOM 687 C C . ALA A 1 89 ? -1.191 9.064 5.184 1.00 97.12 89 ALA A C 1
ATOM 689 O O . ALA A 1 89 ? -1.328 9.883 6.093 1.00 97.12 89 ALA A O 1
ATOM 690 N N . GLN A 1 90 ? -2.129 8.882 4.245 1.00 96.69 90 GLN A N 1
ATOM 691 C CA . GLN A 1 90 ? -3.380 9.644 4.211 1.00 96.69 90 GLN A CA 1
ATOM 692 C C . GLN A 1 90 ? -4.248 9.379 5.446 1.00 96.69 90 GLN A C 1
ATOM 694 O O . GLN A 1 90 ? -4.747 10.313 6.074 1.00 96.69 90 GLN A O 1
ATOM 699 N N . LEU A 1 91 ? -4.427 8.109 5.815 1.00 95.69 91 LEU A N 1
ATOM 700 C CA . LEU A 1 91 ? -5.213 7.725 6.986 1.00 95.69 91 LEU A CA 1
ATOM 701 C C . LEU A 1 91 ? -4.597 8.264 8.275 1.00 95.69 91 LEU A C 1
ATOM 703 O O . LEU A 1 91 ? -5.332 8.716 9.147 1.00 95.69 91 LEU A O 1
ATOM 707 N N . MET A 1 92 ? -3.269 8.277 8.397 1.00 95.56 92 MET A N 1
ATOM 708 C CA . MET A 1 92 ? -2.594 8.861 9.554 1.00 95.56 92 MET A CA 1
ATOM 709 C C . MET A 1 92 ? -2.794 10.372 9.632 1.00 95.56 92 MET A C 1
ATOM 711 O O . MET A 1 92 ? -3.038 10.879 10.724 1.00 95.56 92 MET A O 1
ATOM 715 N N . LEU A 1 93 ? -2.781 11.089 8.507 1.00 96.38 93 LEU A N 1
ATOM 716 C CA . LEU A 1 93 ? -3.086 12.524 8.479 1.00 96.38 93 LEU A CA 1
ATOM 717 C C . LEU A 1 93 ? -4.532 12.830 8.902 1.00 96.38 93 LEU A C 1
ATOM 719 O O . LEU A 1 93 ? -4.760 13.808 9.609 1.00 96.38 93 LEU A O 1
ATOM 723 N N . ILE A 1 94 ? -5.499 11.998 8.505 1.00 96.25 94 ILE A N 1
ATOM 724 C CA . ILE A 1 94 ? -6.925 12.223 8.799 1.00 96.25 94 ILE A CA 1
ATOM 725 C C . ILE A 1 94 ? -7.306 11.735 10.200 1.00 96.25 94 ILE A C 1
ATOM 727 O O . ILE A 1 94 ? -7.991 12.435 10.937 1.00 96.25 94 ILE A O 1
ATOM 731 N N . LEU A 1 95 ? -6.910 10.515 10.558 1.00 94.44 95 LEU A N 1
ATOM 732 C CA . LEU A 1 95 ? -7.361 9.835 11.773 1.00 94.44 95 LEU A CA 1
ATOM 733 C C . LEU A 1 95 ? -6.324 9.903 12.892 1.00 94.44 95 LEU A C 1
ATOM 735 O O . LEU A 1 95 ? -6.697 10.013 14.053 1.00 94.44 95 LEU A O 1
ATOM 739 N N . GLY A 1 96 ? -5.032 9.831 12.573 1.00 92.81 96 GLY A N 1
ATOM 740 C CA . GLY A 1 96 ? -3.964 9.787 13.575 1.00 92.81 96 GLY A CA 1
ATOM 741 C C . GLY A 1 96 ? -3.632 11.166 14.142 1.00 92.81 96 GLY A C 1
ATOM 742 O O . GLY A 1 96 ? -3.737 11.395 15.345 1.00 92.81 96 GLY A O 1
ATOM 743 N N . VAL A 1 97 ? -3.264 12.100 13.265 1.00 94.38 97 VAL A N 1
ATOM 744 C CA . VAL A 1 97 ? -2.770 13.438 13.619 1.00 94.38 97 VAL A CA 1
ATOM 745 C C . VAL A 1 97 ? -3.713 14.216 14.548 1.00 94.38 97 VAL A C 1
ATOM 747 O O . VAL A 1 97 ? -3.205 14.802 15.506 1.00 94.38 97 VAL A O 1
ATOM 750 N N . PRO A 1 98 ? -5.049 14.236 14.360 1.00 94.56 98 PRO A N 1
ATOM 751 C CA . PRO A 1 98 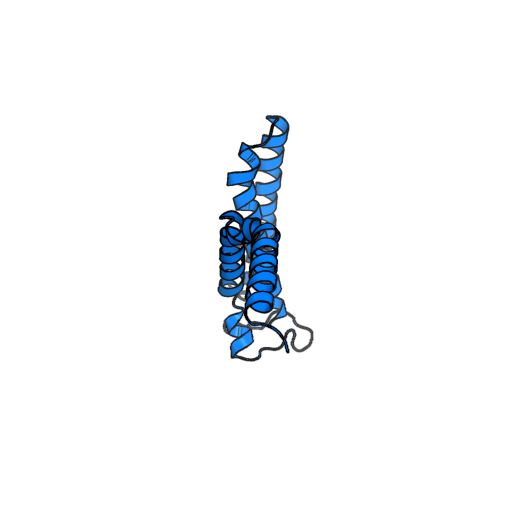? -5.936 14.986 15.256 1.00 94.56 98 PRO A CA 1
ATOM 752 C C . PRO A 1 98 ? -5.938 14.492 16.707 1.00 94.56 98 PRO A C 1
ATOM 754 O O . PRO A 1 98 ? -6.271 15.257 17.604 1.00 94.56 98 PRO A O 1
ATOM 757 N N . HIS A 1 99 ? -5.546 13.238 16.952 1.00 92.69 99 HIS A N 1
ATOM 758 C CA . HIS A 1 99 ? -5.504 12.640 18.289 1.00 92.69 99 HIS A CA 1
ATOM 759 C C . HIS A 1 99 ? -4.150 12.833 18.997 1.00 92.69 99 HIS A C 1
ATOM 761 O O . HIS A 1 99 ? -3.924 12.280 20.077 1.00 92.69 99 HIS A O 1
ATOM 767 N N . ALA A 1 100 ? -3.224 13.601 18.413 1.00 91.50 100 ALA A N 1
ATOM 768 C CA . ALA A 1 100 ? -1.946 13.913 19.040 1.00 91.50 100 ALA A CA 1
ATOM 769 C C . ALA A 1 100 ? -2.138 14.808 20.281 1.00 91.50 100 ALA A C 1
ATOM 771 O O . ALA A 1 100 ? -2.772 15.856 20.218 1.00 91.50 100 ALA A O 1
ATOM 772 N N . LYS A 1 101 ? -1.540 14.416 21.415 1.00 90.56 101 LYS A N 1
ATOM 773 C CA . LYS A 1 101 ? -1.722 15.101 22.713 1.00 90.56 101 LYS A CA 1
ATOM 774 C C . LYS A 1 101 ? -1.117 16.510 22.764 1.00 90.56 101 LYS A C 1
ATOM 776 O O . LYS A 1 101 ? -1.642 17.378 23.448 1.00 90.56 101 LYS A O 1
ATOM 781 N N . ASN A 1 102 ? -0.006 16.723 22.054 1.00 95.06 102 ASN A N 1
ATOM 782 C CA . ASN A 1 102 ? 0.772 17.961 22.096 1.00 95.06 102 ASN A CA 1
ATOM 783 C C . ASN A 1 102 ? 0.808 18.618 20.712 1.00 95.06 102 ASN A C 1
ATOM 785 O O . ASN A 1 102 ? 1.112 17.948 19.722 1.00 95.06 102 ASN A O 1
ATOM 789 N N . ALA A 1 103 ? 0.641 19.943 20.652 1.00 93.56 103 ALA A N 1
ATOM 790 C CA . ALA A 1 103 ? 0.665 20.703 19.398 1.00 93.56 103 ALA A CA 1
ATOM 791 C C . ALA A 1 103 ? 1.979 20.537 18.607 1.00 93.56 103 ALA A C 1
ATOM 793 O O . ALA A 1 103 ? 1.967 20.472 17.378 1.00 93.56 103 ALA A O 1
ATOM 794 N N . GLY A 1 104 ? 3.121 20.416 19.295 1.00 95.06 104 GLY A N 1
ATOM 795 C CA . GLY A 1 104 ? 4.412 20.157 18.646 1.00 95.06 104 GLY A CA 1
ATOM 796 C C . GLY A 1 104 ? 4.469 18.787 17.956 1.00 95.06 104 GLY A C 1
ATOM 797 O O . GLY A 1 104 ? 4.896 18.689 16.808 1.00 95.06 104 GLY A O 1
ATOM 798 N N . SER A 1 105 ? 3.967 17.740 18.619 1.00 91.69 105 SER A N 1
ATOM 799 C CA . SER A 1 105 ? 3.907 16.382 18.056 1.00 91.69 105 SER A CA 1
ATOM 800 C C . SER A 1 105 ? 2.924 16.297 16.887 1.00 91.69 105 SER A C 1
ATOM 802 O O . SER A 1 105 ? 3.215 15.638 15.888 1.00 91.69 105 SER A O 1
ATOM 804 N N . GLN A 1 106 ? 1.804 17.019 16.971 1.00 94.88 106 GLN A N 1
ATOM 805 C CA . GLN A 1 106 ? 0.832 17.125 15.887 1.00 94.88 106 GLN A CA 1
ATOM 806 C C . GLN A 1 106 ? 1.456 17.745 14.631 1.00 94.88 106 GLN A C 1
ATOM 808 O O . GLN A 1 106 ? 1.389 17.153 13.557 1.00 94.88 106 GLN A O 1
ATOM 813 N N . ARG A 1 107 ? 2.129 18.898 14.771 1.00 95.81 107 ARG A N 1
ATOM 814 C CA . ARG A 1 107 ? 2.825 19.570 13.658 1.00 95.81 107 ARG A CA 1
ATOM 815 C C . ARG A 1 107 ? 3.902 18.683 13.042 1.00 95.81 107 ARG A C 1
ATOM 817 O O . ARG A 1 107 ? 3.958 18.552 11.825 1.00 95.81 107 ARG A O 1
ATOM 824 N N . MET A 1 108 ? 4.711 18.033 13.879 1.00 95.56 108 MET A N 1
ATOM 825 C CA . MET A 1 108 ? 5.741 17.103 13.412 1.00 95.56 108 MET A CA 1
ATOM 826 C C . MET A 1 108 ? 5.132 15.949 12.607 1.00 95.56 108 MET A C 1
ATOM 828 O O . MET A 1 108 ? 5.620 15.623 11.530 1.00 95.56 108 MET A O 1
ATOM 832 N N . SER A 1 109 ? 4.030 15.373 13.088 1.00 95.25 109 SER A N 1
ATOM 833 C CA . SER A 1 109 ? 3.341 14.280 12.397 1.00 95.25 109 SER A CA 1
ATOM 834 C C . SER A 1 109 ? 2.807 14.719 11.030 1.00 95.25 109 SER A C 1
ATOM 836 O O . SER A 1 109 ? 2.967 13.986 10.058 1.00 95.25 109 SER A O 1
ATOM 838 N N . ILE A 1 110 ? 2.248 15.934 10.920 1.00 97.06 110 ILE A N 1
ATOM 839 C CA . ILE A 1 110 ? 1.817 16.503 9.632 1.00 97.06 110 ILE A CA 1
ATOM 840 C C . ILE A 1 110 ? 2.990 16.547 8.652 1.00 97.06 110 ILE A C 1
ATOM 842 O O . ILE A 1 110 ? 2.854 16.075 7.524 1.00 97.06 110 ILE A O 1
ATOM 846 N N . TYR A 1 111 ? 4.144 17.068 9.076 1.00 97.19 111 TYR A N 1
ATOM 847 C CA . TYR A 1 111 ? 5.322 17.153 8.213 1.00 97.19 111 TYR A CA 1
ATOM 848 C C . TYR A 1 111 ? 5.841 15.778 7.799 1.00 97.19 111 TYR A C 1
ATOM 850 O O . TYR A 1 111 ? 6.083 15.565 6.614 1.00 97.19 111 TYR A O 1
ATOM 858 N N . ILE A 1 112 ? 5.942 14.832 8.736 1.00 96.62 112 ILE A N 1
ATOM 859 C CA . ILE A 1 112 ? 6.414 13.471 8.456 1.00 96.62 112 ILE A CA 1
ATOM 860 C C . ILE A 1 112 ? 5.516 12.786 7.425 1.00 96.62 112 ILE A C 1
ATOM 862 O O . ILE A 1 112 ? 6.013 12.304 6.410 1.00 96.62 112 ILE A O 1
ATOM 866 N N . PHE A 1 113 ? 4.199 12.754 7.646 1.00 97.50 113 PHE A N 1
ATOM 867 C CA . PHE A 1 113 ? 3.293 12.034 6.749 1.00 97.50 113 PHE A CA 1
ATOM 868 C C . PHE A 1 113 ? 3.094 12.748 5.406 1.00 97.50 113 PHE A C 1
ATOM 870 O O . PHE A 1 113 ? 2.970 12.075 4.384 1.00 97.50 113 PHE A O 1
ATOM 877 N N . SER A 1 114 ? 3.138 14.084 5.372 1.00 97.12 114 SER A N 1
ATOM 878 C CA . SER A 1 114 ? 3.105 14.842 4.110 1.00 97.12 114 SER A CA 1
ATOM 879 C C . SER A 1 114 ? 4.373 14.609 3.287 1.00 97.12 114 SER A C 1
ATOM 881 O O . SER A 1 114 ? 4.306 14.401 2.079 1.00 97.12 114 SER A O 1
ATOM 883 N N . PHE A 1 115 ? 5.537 14.586 3.937 1.00 96.62 115 PHE A N 1
ATOM 884 C CA . PHE A 1 115 ? 6.804 14.297 3.272 1.00 96.62 115 PHE A CA 1
ATOM 885 C C . PHE A 1 115 ? 6.877 12.844 2.786 1.00 96.6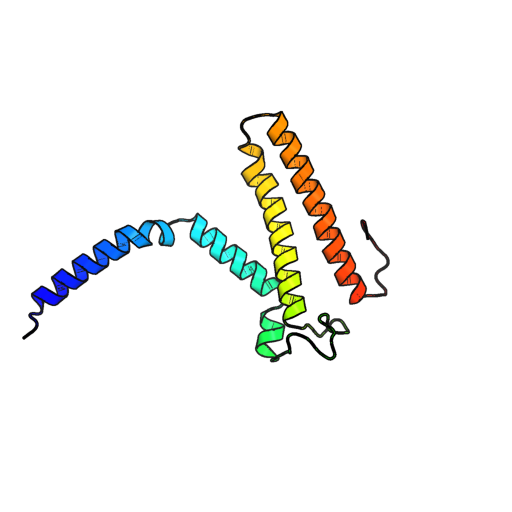2 115 PHE A C 1
ATOM 887 O O . PHE A 1 115 ? 7.274 12.593 1.648 1.00 96.62 115 PHE A O 1
ATOM 894 N N . LEU A 1 116 ? 6.414 11.891 3.603 1.00 97.00 116 LEU A N 1
ATOM 895 C CA . LEU A 1 116 ? 6.282 10.486 3.217 1.00 97.00 1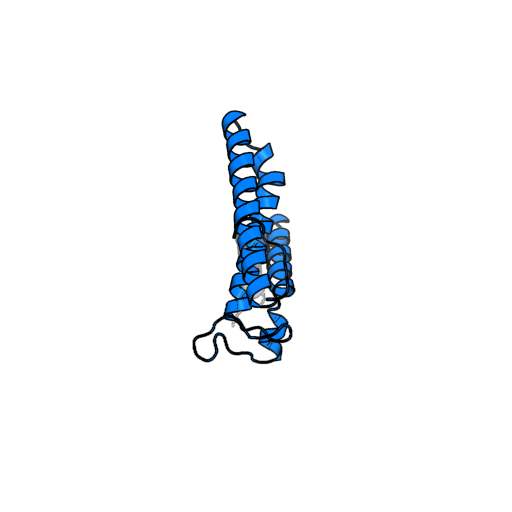16 LEU A CA 1
ATOM 896 C C . LEU A 1 116 ? 5.396 10.332 1.972 1.00 97.00 116 LEU A C 1
ATOM 898 O O . LEU A 1 116 ? 5.785 9.631 1.041 1.00 97.00 116 LEU A O 1
ATOM 902 N N . MET A 1 117 ? 4.253 11.025 1.924 1.00 96.75 117 MET A N 1
ATOM 903 C CA . MET A 1 117 ? 3.377 11.072 0.747 1.00 96.75 117 MET A CA 1
ATOM 904 C C . MET A 1 117 ? 4.131 11.504 -0.513 1.00 96.75 117 MET A C 1
ATOM 906 O O . MET A 1 117 ? 4.079 10.810 -1.526 1.00 96.75 117 MET A O 1
ATOM 910 N N . ILE A 1 118 ? 4.874 12.612 -0.445 1.00 97.06 118 ILE A N 1
ATOM 911 C CA . ILE A 1 118 ? 5.619 13.148 -1.594 1.00 97.06 118 ILE A CA 1
ATOM 912 C C . ILE A 1 118 ? 6.693 12.157 -2.068 1.00 97.06 118 ILE A C 1
ATOM 914 O O . ILE A 1 118 ? 6.829 11.931 -3.273 1.00 97.06 118 ILE A O 1
ATOM 918 N N . ILE A 1 119 ? 7.440 11.539 -1.147 1.00 97.38 119 ILE A N 1
ATOM 919 C CA . ILE A 1 119 ? 8.477 10.556 -1.492 1.00 97.38 119 ILE A CA 1
ATOM 920 C C . ILE A 1 119 ? 7.862 9.329 -2.158 1.00 97.38 119 ILE A C 1
ATOM 922 O O . ILE A 1 119 ? 8.287 8.941 -3.246 1.00 97.38 119 ILE A O 1
ATOM 926 N N . VAL A 1 120 ? 6.865 8.711 -1.522 1.00 97.44 120 VAL A N 1
ATOM 927 C CA . VAL A 1 120 ? 6.271 7.463 -2.017 1.00 97.44 120 VAL A CA 1
ATOM 928 C C . VAL A 1 120 ? 5.552 7.705 -3.345 1.00 97.44 120 VAL A C 1
ATOM 930 O O . VAL A 1 120 ? 5.658 6.893 -4.264 1.00 97.44 120 VAL A O 1
ATOM 933 N N . PHE A 1 121 ? 4.889 8.851 -3.507 1.00 97.00 121 PHE A N 1
ATOM 934 C CA . PHE A 1 121 ? 4.272 9.215 -4.778 1.00 97.00 121 PHE A CA 1
ATOM 935 C C . PHE A 1 121 ? 5.325 9.480 -5.865 1.00 97.00 121 PHE A C 1
ATOM 937 O O . PHE A 1 121 ? 5.144 9.077 -7.013 1.00 97.00 121 PHE A O 1
ATOM 944 N N . SER A 1 122 ? 6.469 10.070 -5.512 1.00 96.50 122 SER A N 1
ATOM 945 C CA . SER A 1 122 ? 7.598 10.207 -6.442 1.00 96.50 122 SER A CA 1
ATOM 946 C C . SER A 1 122 ? 8.138 8.844 -6.891 1.00 96.50 122 SER A C 1
ATOM 948 O O . SER A 1 122 ? 8.416 8.670 -8.077 1.00 96.50 122 SER A O 1
ATOM 950 N N . MET A 1 123 ? 8.206 7.847 -5.993 1.00 95.38 123 MET A N 1
ATOM 951 C CA . MET A 1 123 ? 8.542 6.461 -6.364 1.00 95.38 123 MET A CA 1
ATOM 952 C C . MET A 1 123 ? 7.538 5.883 -7.358 1.00 95.38 123 MET A C 1
ATOM 954 O O . MET A 1 123 ? 7.944 5.313 -8.370 1.00 95.38 123 MET A O 1
ATOM 958 N N . LEU A 1 124 ? 6.239 6.073 -7.108 1.00 95.50 124 LEU A N 1
ATOM 959 C CA . LEU A 1 124 ? 5.182 5.609 -8.005 1.00 95.50 124 LEU A CA 1
ATOM 960 C C . LEU A 1 124 ? 5.331 6.203 -9.413 1.00 95.50 124 LEU A C 1
ATOM 962 O O . LEU A 1 124 ? 5.298 5.468 -10.399 1.00 95.50 124 LEU A O 1
ATOM 966 N N . VAL A 1 125 ? 5.536 7.520 -9.511 1.00 95.19 125 VAL A N 1
ATOM 967 C CA . VAL A 1 125 ? 5.741 8.205 -10.796 1.00 95.19 125 VAL A CA 1
ATOM 968 C C . VAL A 1 125 ? 7.014 7.708 -11.481 1.00 95.19 125 VAL A C 1
ATOM 970 O O . VAL A 1 125 ? 6.998 7.466 -12.684 1.00 95.19 125 VAL A O 1
ATOM 973 N N . SER A 1 126 ? 8.105 7.507 -10.740 1.00 93.62 126 SER A N 1
ATOM 974 C CA . SER A 1 126 ? 9.355 6.990 -11.305 1.00 93.62 126 SER A CA 1
ATOM 975 C C . SER A 1 126 ? 9.177 5.591 -11.911 1.00 93.62 126 SER A C 1
ATOM 977 O O . SER A 1 126 ? 9.551 5.377 -13.066 1.00 93.62 126 SER A O 1
ATOM 979 N N . LEU A 1 127 ? 8.501 4.672 -11.207 1.00 92.88 127 LEU A N 1
ATOM 980 C CA . LEU A 1 127 ? 8.162 3.344 -11.740 1.00 92.88 127 LEU A CA 1
ATOM 981 C C . LEU A 1 127 ? 7.244 3.427 -12.964 1.00 92.88 127 LEU A C 1
ATOM 983 O O . LEU A 1 127 ? 7.454 2.715 -13.947 1.00 92.88 127 LEU A O 1
ATOM 987 N N . PHE A 1 128 ? 6.263 4.329 -12.945 1.00 92.44 128 PHE A N 1
ATOM 988 C CA . PHE A 1 128 ? 5.392 4.557 -14.094 1.00 92.44 128 PHE A CA 1
ATOM 989 C C . PHE A 1 128 ? 6.180 5.002 -15.332 1.00 92.44 128 PHE A C 1
ATOM 991 O O . PHE A 1 128 ? 5.911 4.522 -16.432 1.00 92.44 128 PHE A O 1
ATOM 998 N N . ARG A 1 129 ? 7.201 5.853 -15.171 1.00 92.12 129 ARG A N 1
ATOM 999 C CA . ARG A 1 129 ? 8.064 6.278 -16.285 1.00 92.12 129 ARG A CA 1
ATOM 1000 C C . ARG A 1 129 ? 8.948 5.167 -16.836 1.00 92.12 129 ARG A C 1
ATOM 1002 O O . ARG A 1 129 ? 9.279 5.203 -18.014 1.00 92.12 129 ARG A O 1
ATOM 1009 N N . ILE A 1 130 ? 9.313 4.171 -16.028 1.00 90.62 130 ILE A N 1
ATOM 1010 C CA . ILE A 1 130 ? 10.028 2.992 -16.540 1.00 90.62 130 ILE A CA 1
ATOM 1011 C C . ILE A 1 130 ? 9.139 2.234 -17.539 1.00 90.62 130 ILE A C 1
ATOM 1013 O O . ILE A 1 130 ? 9.627 1.788 -18.575 1.00 90.62 130 ILE A O 1
ATOM 1017 N N . LYS A 1 131 ? 7.825 2.147 -17.280 1.00 90.81 131 LYS A N 1
ATOM 1018 C CA . LYS A 1 131 ? 6.862 1.600 -18.252 1.00 90.81 131 LYS A CA 1
ATOM 1019 C C . LYS A 1 131 ? 6.512 2.566 -19.386 1.00 90.81 131 LYS A C 1
ATOM 1021 O O . LYS A 1 131 ? 6.240 2.108 -20.493 1.00 90.81 131 LYS A O 1
ATOM 1026 N N . ASN A 1 132 ? 6.506 3.871 -19.113 1.00 90.31 132 ASN A N 1
ATOM 1027 C CA . ASN A 1 132 ? 6.194 4.946 -20.053 1.00 90.31 132 ASN A CA 1
ATOM 1028 C C . ASN A 1 132 ? 7.368 5.925 -20.223 1.00 90.31 132 ASN A C 1
ATOM 1030 O O . ASN A 1 132 ? 7.351 7.003 -19.616 1.00 90.31 132 ASN A O 1
ATOM 1034 N N . PRO A 1 133 ? 8.357 5.614 -21.076 1.00 88.06 133 PRO A N 1
ATOM 1035 C CA . PRO A 1 133 ? 9.503 6.497 -21.280 1.00 88.06 133 PRO A CA 1
ATOM 1036 C C . PRO A 1 133 ? 9.115 7.867 -21.850 1.00 88.06 133 PRO A C 1
ATOM 1038 O O . PRO A 1 133 ? 9.825 8.845 -21.641 1.00 88.06 133 PRO A O 1
ATOM 1041 N N . SER A 1 134 ? 7.984 7.947 -22.557 1.00 90.62 134 SER A N 1
ATOM 1042 C CA . SER A 1 134 ? 7.473 9.180 -23.159 1.00 90.62 134 SER A CA 1
ATOM 1043 C C . SER A 1 134 ? 6.806 10.118 -22.150 1.00 90.62 134 SER A C 1
ATOM 1045 O O . SER A 1 134 ? 6.459 11.238 -22.517 1.00 90.62 134 SER A O 1
ATOM 1047 N N . TYR A 1 135 ? 6.603 9.697 -20.896 1.00 92.19 135 TYR A N 1
ATOM 1048 C CA . TYR A 1 135 ? 5.991 10.544 -19.876 1.00 92.19 135 TYR A CA 1
ATOM 1049 C C . TYR A 1 135 ? 6.965 11.646 -19.415 1.00 92.19 135 TYR A C 1
ATOM 1051 O O . TYR A 1 135 ? 7.997 11.335 -18.810 1.00 92.19 135 TYR A O 1
ATOM 1059 N N . PRO A 1 136 ? 6.653 12.936 -19.650 1.00 92.38 136 PRO A N 1
ATOM 1060 C CA . PRO A 1 136 ? 7.630 14.014 -19.498 1.00 92.38 136 PRO A CA 1
ATOM 1061 C C . PRO A 1 136 ? 7.776 14.522 -18.056 1.00 92.38 136 PRO A C 1
ATOM 1063 O O . PRO A 1 136 ? 8.762 15.183 -17.737 1.00 92.38 136 PRO A O 1
ATOM 1066 N N . PHE A 1 137 ? 6.818 14.235 -17.169 1.00 93.12 137 PHE A N 1
ATOM 1067 C CA . PHE A 1 137 ? 6.773 14.848 -15.840 1.00 93.12 137 PHE A CA 1
ATOM 1068 C C . PHE A 1 137 ? 7.489 14.019 -14.773 1.00 93.12 137 PHE A C 1
ATOM 1070 O O . PHE A 1 137 ? 7.362 12.795 -14.696 1.00 93.12 137 PHE A O 1
ATOM 1077 N N . ARG A 1 138 ? 8.215 14.710 -13.893 1.00 90.81 138 ARG A N 1
ATOM 1078 C CA . ARG A 1 138 ? 8.875 14.150 -12.709 1.00 90.81 138 ARG A CA 1
ATOM 1079 C C . ARG A 1 138 ? 8.487 14.976 -11.486 1.00 90.81 138 ARG A C 1
ATOM 1081 O O . ARG A 1 138 ? 8.264 16.173 -11.627 1.00 90.81 138 ARG A O 1
ATOM 1088 N N . MET A 1 139 ? 8.394 14.340 -10.318 1.00 87.69 139 MET A N 1
ATOM 1089 C CA . MET A 1 139 ? 8.250 15.067 -9.052 1.00 87.69 139 MET A CA 1
ATOM 1090 C C . MET A 1 139 ? 9.620 15.301 -8.421 1.00 87.69 139 MET A C 1
ATOM 1092 O O . MET A 1 139 ? 10.208 16.349 -8.654 1.00 87.69 139 MET A O 1
ATOM 1096 N N . LEU A 1 140 ? 10.148 14.332 -7.667 1.00 90.56 140 LEU A N 1
ATOM 1097 C CA . LEU A 1 140 ? 11.482 14.446 -7.066 1.00 90.56 140 LEU A CA 1
ATOM 1098 C C . LEU A 1 140 ? 12.562 13.683 -7.835 1.00 90.56 140 LEU A C 1
ATOM 1100 O O . LEU A 1 140 ? 13.683 14.167 -7.958 1.00 90.56 140 LEU A O 1
ATOM 1104 N N . PHE A 1 141 ? 12.232 12.497 -8.344 1.00 81.44 141 PHE A N 1
ATOM 1105 C CA . PHE A 1 141 ? 13.156 11.635 -9.077 1.00 81.44 141 PHE A CA 1
ATOM 1106 C C . PHE A 1 141 ? 12.465 10.849 -10.180 1.00 81.44 141 PHE A C 1
ATOM 1108 O O . PHE A 1 141 ? 11.223 10.908 -10.358 1.00 81.44 141 PHE A O 1
#